Protein AF-A0A3S3Q4U2-F1 (afdb_monomer)

Mean predicted aligned error: 11.52 Å

Sequence (149 aa):
MRKKLLRVLIAFEVWVFAMSILVRSGSEKDSLHKKGKICIGTNGRMSVPSNREHHYQNLRDRYTNCTYVDGNLELTWLQNKSLDLSFLQYIREVTGYVLISHVDVKRIVLPNLQIIRGRTLFKLNVRDEEFALMVTLSKMENLEMPALR

Secondary structure (DSSP, 8-state):
--SHHHHHHHHHHHHHHHHHHS-------------PEEEE-B--TTPPPS-HHHHHHHHHHHHTTEEEEESBEEEE----TT---GGGTT--EESS-EEEES---SEEE-TT--EE--SS-EE-TT-S-EESEEEES---SEEE-TT--

Nearest PDB structures (foldseek):
  3ltg-assembly1_A  TM=9.953E-01  e=4.184E-13  Drosophila melanogaster
  3ltf-assembly1_C  TM=9.809E-01  e=1.215E-12  Drosophila melanogaster
  3i2t-assembly1_A  TM=9.863E-01  e=6.537E-12  Drosophila melanogaster
  8jyr-assembly1_A  TM=9.660E-01  e=2.775E-06  Homo sapiens
  4uv7-assembly1_A  TM=7.688E-01  e=1.069E-06  Homo sapiens

Structure (mmCIF, N/CA/C/O backbone):
data_AF-A0A3S3Q4U2-F1
#
_entry.id   AF-A0A3S3Q4U2-F1
#
loop_
_atom_site.group_PDB
_atom_site.id
_atom_site.type_symbol
_atom_site.label_atom_id
_atom_site.label_alt_id
_atom_site.label_comp_id
_atom_site.label_asym_id
_atom_site.label_entity_id
_atom_site.label_seq_id
_atom_site.pdbx_PDB_ins_code
_atom_site.Cartn_x
_atom_site.Cartn_y
_atom_site.Cartn_z
_atom_site.occupancy
_atom_site.B_iso_or_equiv
_atom_site.auth_seq_id
_atom_site.auth_comp_id
_atom_site.auth_asym_id
_atom_site.auth_atom_id
_atom_site.pdbx_PDB_model_num
ATOM 1 N N . MET A 1 1 ? -58.229 -60.784 24.896 1.00 51.59 1 MET A N 1
ATOM 2 C CA . MET A 1 1 ? -57.396 -59.667 25.409 1.00 51.59 1 MET A CA 1
ATOM 3 C C . MET A 1 1 ? -56.048 -59.495 24.670 1.00 51.59 1 MET A C 1
ATOM 5 O O . MET A 1 1 ? -55.046 -59.235 25.313 1.00 51.59 1 MET A O 1
ATOM 9 N N . ARG A 1 2 ? -55.975 -59.594 23.326 1.00 51.41 2 ARG A N 1
ATOM 10 C CA . ARG A 1 2 ? -54.681 -59.553 22.585 1.00 51.41 2 ARG A CA 1
ATOM 11 C C . ARG A 1 2 ? -54.571 -58.501 21.461 1.00 51.41 2 ARG A C 1
ATOM 13 O O . ARG A 1 2 ? -53.573 -58.475 20.760 1.00 51.41 2 ARG A O 1
ATOM 20 N N . LYS A 1 3 ? -55.556 -57.606 21.290 1.00 43.25 3 LYS A N 1
ATOM 21 C CA . LYS A 1 3 ? -55.537 -56.572 20.224 1.00 43.25 3 LYS A CA 1
ATOM 22 C C . LYS A 1 3 ? -55.130 -55.164 20.691 1.00 43.25 3 LYS A C 1
ATOM 24 O O . LYS A 1 3 ? -54.746 -54.347 19.865 1.00 43.25 3 LYS A O 1
ATOM 29 N N . LYS A 1 4 ? -55.182 -54.871 21.999 1.00 45.31 4 LYS A N 1
ATOM 30 C CA . LYS A 1 4 ? -54.748 -53.568 22.547 1.00 45.31 4 LYS A CA 1
ATOM 31 C C . LYS A 1 4 ? -53.223 -53.457 22.678 1.00 45.31 4 LYS A C 1
ATOM 33 O O . LYS A 1 4 ? -52.693 -52.372 22.504 1.00 45.31 4 LYS A O 1
ATOM 38 N N . LEU A 1 5 ? -52.531 -54.575 22.906 1.00 43.66 5 LEU A N 1
ATOM 39 C CA . LEU A 1 5 ? -51.084 -54.592 23.153 1.00 43.66 5 LEU A CA 1
ATOM 40 C C . LEU A 1 5 ? -50.250 -54.318 21.885 1.00 43.66 5 LEU A C 1
ATOM 42 O O . LEU A 1 5 ? -49.243 -53.625 21.952 1.00 43.66 5 LEU A O 1
ATOM 46 N N . LEU A 1 6 ? -50.710 -54.779 20.712 1.00 40.53 6 LEU A N 1
ATOM 47 C CA . LEU A 1 6 ? -49.990 -54.609 19.440 1.00 40.53 6 LEU A CA 1
ATOM 48 C C . LEU A 1 6 ? -49.998 -53.153 18.929 1.00 40.53 6 LEU A C 1
ATOM 50 O O . LEU A 1 6 ? -49.060 -52.728 18.266 1.00 40.53 6 LEU A O 1
ATOM 54 N N . ARG A 1 7 ? -51.027 -52.364 19.276 1.00 42.97 7 ARG A N 1
ATOM 55 C CA . ARG A 1 7 ? -51.098 -50.932 18.923 1.00 42.97 7 ARG A CA 1
ATOM 56 C C . ARG A 1 7 ? -50.110 -50.072 19.716 1.00 42.97 7 ARG A C 1
ATOM 58 O O . ARG A 1 7 ? -49.660 -49.058 19.199 1.00 42.97 7 ARG A O 1
ATOM 65 N N . VAL A 1 8 ? -49.768 -50.478 20.940 1.00 50.47 8 VAL A N 1
ATOM 66 C CA . VAL A 1 8 ? -48.831 -49.738 21.802 1.00 50.47 8 VAL A CA 1
ATOM 67 C C . VAL A 1 8 ? -47.386 -49.932 21.337 1.00 50.47 8 VAL A C 1
ATOM 69 O O . VAL A 1 8 ? -46.622 -48.974 21.322 1.00 50.47 8 VAL A O 1
ATOM 72 N N . LEU A 1 9 ? -47.03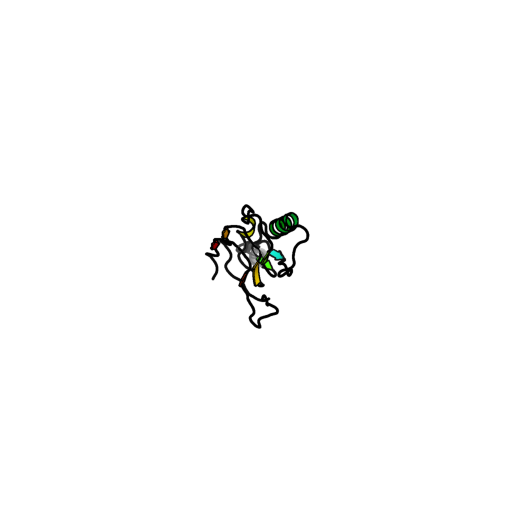4 -51.138 20.879 1.00 48.47 9 LEU A N 1
ATOM 73 C CA . LEU A 1 9 ? -45.687 -51.449 20.383 1.00 48.47 9 LEU A CA 1
ATOM 74 C C . LEU A 1 9 ? -45.341 -50.688 19.091 1.00 48.47 9 LEU A C 1
ATOM 76 O O . LEU A 1 9 ? -44.242 -50.159 18.976 1.00 48.47 9 LEU A O 1
ATOM 80 N N . ILE A 1 10 ? -46.292 -50.544 18.159 1.00 52.38 10 ILE A N 1
ATOM 81 C CA . ILE A 1 10 ? -46.075 -49.776 16.917 1.00 52.38 10 ILE A CA 1
ATOM 82 C C . ILE A 1 10 ? -45.921 -48.275 17.214 1.00 52.38 10 ILE A C 1
ATOM 84 O O . ILE A 1 10 ? -45.113 -47.600 16.584 1.00 52.38 10 ILE A O 1
ATOM 88 N N . ALA A 1 11 ? -46.659 -47.745 18.195 1.00 54.81 11 ALA A N 1
ATOM 89 C CA . ALA A 1 11 ? -46.543 -46.341 18.584 1.00 54.81 11 ALA A CA 1
ATOM 90 C C . ALA A 1 11 ? -45.175 -46.011 19.214 1.00 54.81 11 ALA A C 1
ATOM 92 O O . ALA A 1 11 ? -44.688 -44.896 19.046 1.00 54.81 11 ALA A O 1
ATOM 93 N N . PHE A 1 12 ? -44.545 -46.974 19.897 1.00 51.16 12 PHE A N 1
ATOM 94 C CA . PHE A 1 12 ? -43.236 -46.799 20.534 1.00 51.16 12 PHE A CA 1
ATOM 95 C C . PHE A 1 12 ? -42.092 -46.723 19.509 1.00 51.16 12 PHE A C 1
ATOM 97 O O . PHE A 1 12 ? -41.253 -45.829 19.590 1.00 51.16 12 PHE A O 1
ATOM 104 N N . GLU A 1 13 ? -42.112 -47.591 18.494 1.00 47.22 13 GLU A N 1
ATOM 105 C CA . GLU A 1 13 ? -41.130 -47.601 17.395 1.00 47.22 13 GLU A CA 1
ATOM 106 C C . GLU A 1 13 ? -41.167 -46.302 16.569 1.00 47.22 13 GLU A C 1
ATOM 108 O O . GLU A 1 13 ? -40.131 -45.731 16.227 1.00 47.22 13 GLU A O 1
ATOM 113 N N . VAL A 1 14 ? -42.367 -45.766 16.312 1.00 54.78 14 VAL A N 1
ATOM 114 C CA . VAL A 1 14 ? -42.535 -44.510 15.558 1.00 54.78 14 VAL A CA 1
ATOM 115 C C . VAL A 1 14 ? -42.033 -43.297 16.353 1.00 54.78 14 VAL A C 1
ATOM 117 O O . VAL A 1 14 ? -41.491 -42.362 15.764 1.00 54.78 14 VAL A O 1
ATOM 120 N N . TRP A 1 15 ? -42.161 -43.299 17.685 1.00 53.16 15 TRP A N 1
ATOM 121 C CA . TRP A 1 15 ? -41.706 -42.184 18.526 1.00 53.16 15 TRP A CA 1
ATOM 122 C C . TRP A 1 15 ? -40.177 -42.131 18.662 1.00 53.16 15 TRP A C 1
ATOM 124 O O . TRP A 1 15 ? -39.593 -41.047 18.621 1.00 53.16 15 TRP A O 1
ATOM 134 N N . VAL A 1 16 ? -39.516 -43.292 18.729 1.00 54.84 16 VAL A N 1
ATOM 135 C CA . VAL A 1 16 ? -38.045 -43.395 18.717 1.00 54.84 16 VAL A CA 1
ATOM 136 C C . VAL A 1 16 ? -37.470 -42.922 17.375 1.00 54.84 16 VAL A C 1
ATOM 138 O O . VAL A 1 16 ? -36.472 -42.195 17.350 1.00 54.84 16 VAL A O 1
ATOM 141 N N . PHE A 1 17 ? -38.139 -43.237 16.261 1.00 53.44 17 PHE A N 1
ATOM 142 C CA . PHE A 1 17 ? -37.779 -42.711 14.939 1.00 53.44 17 PHE A CA 1
ATOM 143 C C . PHE A 1 17 ? -38.046 -41.202 14.796 1.00 53.44 17 PHE A C 1
ATOM 145 O O . PHE A 1 17 ? -37.249 -40.487 14.192 1.00 53.44 17 PHE A O 1
ATOM 152 N N . ALA A 1 18 ? -39.119 -40.673 15.391 1.00 53.81 18 ALA A N 1
ATOM 153 C CA . ALA A 1 18 ? -39.410 -39.238 15.352 1.00 53.81 18 ALA A CA 1
ATOM 154 C C . ALA A 1 18 ? -38.405 -38.402 16.173 1.00 53.81 18 ALA A C 1
ATOM 156 O O . ALA A 1 18 ? -38.031 -37.307 15.750 1.00 53.81 18 ALA A O 1
ATOM 157 N N . MET A 1 19 ? -37.905 -38.921 17.304 1.00 49.28 19 MET A N 1
ATOM 158 C CA . MET A 1 19 ? -36.864 -38.245 18.094 1.00 49.28 19 MET A CA 1
ATOM 159 C C . MET A 1 19 ? -35.471 -38.304 17.456 1.00 49.28 19 MET A C 1
ATOM 161 O O . MET A 1 19 ? -34.679 -37.384 17.650 1.00 49.28 19 MET A O 1
ATOM 165 N N . SER A 1 20 ? -35.173 -39.329 16.653 1.00 47.44 20 SER A N 1
ATOM 166 C CA . SER A 1 20 ? -33.905 -39.414 15.910 1.00 47.44 20 SER A CA 1
ATOM 167 C C . SER A 1 20 ? -33.876 -38.533 14.650 1.00 47.44 20 SER A C 1
ATOM 169 O O . SER A 1 20 ? -32.798 -38.237 14.141 1.00 47.44 20 SER A O 1
ATOM 171 N N . ILE A 1 21 ? -35.027 -38.022 14.193 1.00 50.22 21 ILE A N 1
ATOM 172 C CA . ILE A 1 21 ? -35.121 -37.033 13.100 1.00 50.22 21 ILE A CA 1
ATOM 173 C C . ILE A 1 21 ? -35.010 -35.581 13.615 1.00 50.22 21 ILE A C 1
ATOM 175 O O . ILE A 1 21 ? -34.681 -34.679 12.845 1.00 50.22 21 ILE A O 1
ATOM 179 N N . LEU A 1 22 ? -35.203 -35.338 14.917 1.00 50.81 22 LEU A N 1
ATOM 180 C CA . LEU A 1 22 ? -35.118 -34.001 15.531 1.00 50.81 22 LEU A CA 1
ATOM 181 C C . LEU A 1 22 ? -33.700 -33.571 15.941 1.00 50.81 22 LEU A C 1
ATOM 183 O O . LEU A 1 22 ? -33.514 -32.455 16.420 1.00 50.81 22 LEU A O 1
ATOM 187 N N . VAL A 1 23 ? -32.686 -34.406 15.711 1.00 55.44 23 VAL A N 1
ATOM 188 C CA . VAL A 1 23 ? -31.278 -34.028 15.884 1.00 55.44 23 VAL A CA 1
ATOM 189 C C . VAL A 1 23 ? -30.649 -33.899 14.504 1.00 55.44 23 VAL A C 1
ATOM 191 O O . VAL A 1 23 ? -29.948 -34.785 14.022 1.00 55.44 23 VAL A O 1
ATOM 194 N N . ARG A 1 24 ? -30.918 -32.779 13.828 1.00 48.84 24 ARG A N 1
ATOM 195 C CA . ARG A 1 24 ? -30.193 -32.422 12.610 1.00 48.84 24 ARG A CA 1
ATOM 196 C C . ARG A 1 24 ? -29.783 -30.958 12.654 1.00 48.84 24 ARG A C 1
ATOM 198 O O . ARG A 1 24 ? -30.610 -30.056 12.610 1.00 48.84 24 ARG A O 1
ATOM 205 N N . SER A 1 25 ? -28.463 -30.813 12.753 1.00 46.38 25 SER A N 1
ATOM 206 C CA . SER A 1 25 ? -27.638 -29.617 12.600 1.00 46.38 25 SER A CA 1
ATOM 207 C C . SER A 1 25 ? -27.998 -28.441 13.499 1.00 46.38 25 SER A C 1
ATOM 209 O O . SER A 1 25 ? -28.853 -27.616 13.181 1.00 46.38 25 SER A O 1
ATOM 211 N N . GLY A 1 26 ? -27.223 -28.318 14.579 1.00 43.94 26 GLY A N 1
ATOM 212 C CA . GLY A 1 26 ? -26.940 -27.021 15.169 1.00 43.94 26 GLY A CA 1
ATOM 213 C C . GLY A 1 26 ? -26.622 -26.009 14.069 1.00 43.94 26 GLY A C 1
ATOM 214 O O . GLY A 1 26 ? -25.897 -26.297 13.116 1.00 43.94 26 GLY A O 1
ATOM 215 N N . SER A 1 27 ? -27.206 -24.823 14.195 1.00 44.91 27 SER A N 1
ATOM 216 C CA . SER A 1 27 ? -26.741 -23.642 13.488 1.00 44.91 27 SER A CA 1
ATOM 217 C C . SER A 1 27 ? -25.313 -23.370 13.961 1.00 44.91 27 SER A C 1
ATOM 219 O O . SER A 1 27 ? -25.110 -22.639 14.930 1.00 44.91 27 SER A O 1
ATOM 221 N N . GLU A 1 28 ? -24.336 -23.954 13.274 1.00 51.06 28 GLU A N 1
ATOM 222 C CA . GLU A 1 28 ? -22.934 -23.550 13.273 1.00 51.06 28 GLU A CA 1
ATOM 223 C C . GLU A 1 28 ? -22.862 -22.125 12.701 1.00 51.06 28 GLU A C 1
ATOM 225 O O . GLU A 1 28 ? -22.567 -21.874 11.538 1.00 51.06 28 GLU A O 1
ATOM 230 N N . LYS A 1 29 ? -23.264 -21.161 13.529 1.00 42.38 29 LYS A N 1
ATOM 231 C CA . LYS A 1 29 ? -23.031 -19.729 13.339 1.00 42.38 29 LYS A CA 1
ATOM 232 C C . LYS A 1 29 ? -21.917 -19.252 14.265 1.00 42.38 29 LYS A C 1
ATOM 234 O O . LYS A 1 29 ? -21.837 -18.063 14.552 1.00 42.38 29 LYS A O 1
ATOM 239 N N . ASP A 1 30 ? -21.041 -20.158 14.693 1.00 48.25 30 ASP A N 1
ATOM 240 C CA . ASP A 1 30 ? -19.793 -19.801 15.355 1.00 48.25 30 ASP A CA 1
ATOM 241 C C . ASP A 1 30 ? -18.632 -19.894 14.366 1.00 48.25 30 ASP A C 1
ATOM 243 O O . ASP A 1 30 ? -17.852 -20.837 14.316 1.00 48.25 30 ASP A O 1
ATOM 247 N N . SER A 1 31 ? -18.646 -18.930 13.453 1.00 47.94 31 SER A N 1
ATOM 248 C CA . SER A 1 31 ? -17.497 -18.340 12.769 1.00 47.94 31 SER A CA 1
ATOM 249 C C . SER A 1 31 ? -18.017 -17.622 11.529 1.00 47.94 31 SER A C 1
ATOM 251 O O . SER A 1 31 ? -17.665 -17.905 10.384 1.00 47.94 31 SER A O 1
ATOM 253 N N . LEU A 1 32 ? -18.719 -16.511 11.767 1.00 46.81 32 LEU A N 1
ATOM 254 C CA . LEU A 1 32 ? -18.342 -15.330 11.003 1.00 46.81 32 LEU A CA 1
ATOM 255 C C . LEU A 1 32 ? -16.891 -15.012 11.407 1.00 46.81 32 LEU A C 1
ATOM 257 O O . LEU A 1 32 ? -16.620 -14.063 12.138 1.00 46.81 32 LEU A O 1
ATOM 261 N N . HIS A 1 33 ? -15.939 -15.816 10.90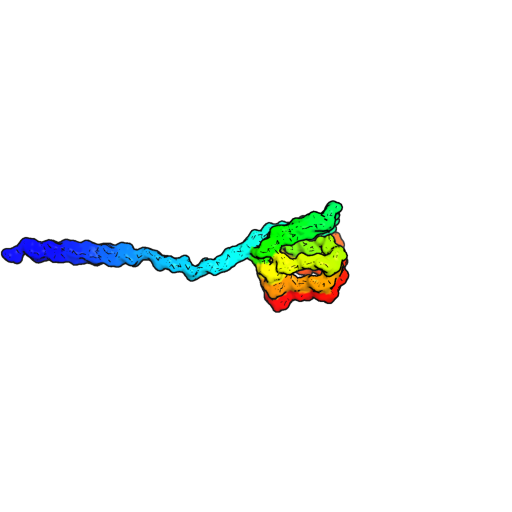8 1.00 50.56 33 HIS A N 1
ATOM 262 C CA . HIS A 1 33 ? -14.684 -15.293 10.404 1.00 50.56 33 HIS A CA 1
ATOM 263 C C . HIS A 1 33 ? -15.126 -14.007 9.731 1.00 50.56 33 HIS A C 1
ATOM 265 O O . HIS A 1 33 ? -15.896 -14.084 8.770 1.00 50.56 33 HIS A O 1
ATOM 271 N N . LYS A 1 34 ? -14.825 -12.847 10.331 1.00 54.09 34 LYS A N 1
ATOM 272 C CA . LYS A 1 34 ? -15.099 -11.557 9.705 1.00 54.09 34 LYS A CA 1
ATOM 273 C C . LYS A 1 34 ? -14.514 -11.726 8.315 1.00 54.09 34 LYS A C 1
ATOM 275 O O . LYS A 1 34 ? -13.290 -11.774 8.212 1.00 54.09 34 LYS A O 1
ATOM 280 N N . LYS A 1 35 ? -15.355 -11.983 7.302 1.00 59.69 35 LYS A N 1
ATOM 281 C CA . LYS A 1 35 ? -14.912 -12.221 5.931 1.00 59.69 35 LYS A CA 1
ATOM 282 C C . LYS A 1 35 ? -14.423 -10.860 5.517 1.00 59.69 35 LYS A C 1
ATOM 284 O O . LYS A 1 35 ? -15.196 -9.989 5.130 1.00 59.69 35 LYS A O 1
ATOM 289 N N . GLY A 1 36 ? -13.160 -10.638 5.828 1.00 78.75 36 GLY A N 1
ATOM 290 C CA . GLY A 1 36 ? -12.510 -9.386 5.614 1.00 78.75 36 GLY A CA 1
ATOM 291 C C . GLY A 1 36 ? -12.623 -9.063 4.133 1.00 78.75 36 GLY A C 1
ATOM 292 O O . GLY A 1 36 ? -12.580 -9.971 3.299 1.00 78.75 36 GLY A O 1
ATOM 293 N N . LYS A 1 37 ? -12.823 -7.789 3.786 1.00 95.12 37 LYS A N 1
ATOM 294 C CA . LYS A 1 37 ? -12.811 -7.392 2.380 1.00 95.12 37 LYS A CA 1
ATOM 295 C C . LYS A 1 37 ? -11.438 -7.750 1.808 1.00 95.12 37 LYS A C 1
ATOM 297 O O . LYS A 1 37 ? -10.415 -7.274 2.319 1.00 95.12 37 LYS A O 1
ATOM 302 N N . ILE A 1 38 ? -11.454 -8.593 0.781 1.00 97.25 38 ILE A N 1
ATOM 303 C CA . ILE A 1 38 ? -10.293 -8.925 -0.037 1.00 97.25 38 ILE A CA 1
ATOM 304 C C . ILE A 1 38 ? -10.195 -7.870 -1.134 1.00 97.25 38 ILE A C 1
ATOM 306 O O . ILE A 1 38 ? -11.197 -7.541 -1.771 1.00 97.25 38 ILE A O 1
ATOM 310 N N . CYS A 1 39 ? -8.999 -7.340 -1.351 1.00 98.31 39 CYS A N 1
ATOM 311 C CA . CYS A 1 39 ? -8.720 -6.418 -2.442 1.00 98.31 39 CYS A CA 1
ATOM 312 C C . CYS A 1 39 ? -7.568 -6.951 -3.267 1.00 98.31 39 CYS A C 1
ATOM 314 O O . CYS A 1 39 ? -6.584 -7.451 -2.728 1.00 98.31 39 CYS A O 1
ATOM 316 N N . ILE A 1 40 ? -7.685 -6.792 -4.578 1.00 98.38 40 ILE A N 1
ATOM 317 C CA . ILE A 1 40 ? -6.623 -7.171 -5.497 1.00 98.38 40 ILE A CA 1
ATOM 318 C C . ILE A 1 40 ? -5.499 -6.141 -5.389 1.00 98.38 40 ILE A C 1
ATOM 320 O O . ILE A 1 40 ? -5.737 -4.933 -5.499 1.00 98.38 40 ILE A O 1
ATOM 324 N N . GLY A 1 41 ? -4.282 -6.624 -5.161 1.00 98.00 41 GLY A N 1
ATOM 325 C CA . GLY A 1 41 ? -3.068 -5.822 -5.135 1.00 98.00 41 GLY A CA 1
ATOM 326 C C . GLY A 1 41 ? -2.700 -5.253 -6.506 1.00 98.00 41 GLY A C 1
ATOM 327 O O . GLY A 1 41 ? -3.415 -5.415 -7.498 1.00 98.00 41 GLY A O 1
ATOM 328 N N . THR A 1 42 ? -1.573 -4.559 -6.566 1.00 98.00 42 THR A N 1
ATOM 329 C CA . THR A 1 42 ? -1.033 -3.987 -7.805 1.00 98.00 42 THR A CA 1
ATOM 330 C C . THR A 1 42 ? 0.317 -4.613 -8.158 1.00 98.00 42 THR A C 1
ATOM 332 O O . THR A 1 42 ? 0.905 -5.356 -7.374 1.00 98.00 42 THR A O 1
ATOM 335 N N . ASN A 1 43 ? 0.782 -4.376 -9.383 1.00 97.06 43 ASN A N 1
ATOM 336 C CA . ASN A 1 43 ? 2.095 -4.813 -9.868 1.00 97.06 43 ASN A CA 1
ATOM 337 C C . ASN A 1 43 ? 2.706 -3.738 -10.785 1.00 97.06 43 ASN A C 1
ATOM 339 O O . ASN A 1 43 ? 3.267 -4.029 -11.839 1.00 97.06 43 ASN A O 1
ATOM 343 N N . GLY A 1 44 ? 2.493 -2.472 -10.423 1.00 94.50 44 GLY A N 1
ATOM 344 C CA . GLY A 1 44 ? 2.989 -1.305 -11.146 1.00 94.50 44 GLY A CA 1
ATOM 345 C C . GLY A 1 44 ? 4.441 -0.970 -10.808 1.00 94.50 44 GLY A C 1
ATOM 346 O O . GLY A 1 44 ? 5.080 -0.238 -11.569 1.00 94.50 44 GLY A O 1
ATOM 347 N N . ARG A 1 45 ? 4.990 -1.518 -9.714 1.00 94.44 45 ARG A N 1
ATOM 348 C CA . ARG A 1 45 ? 6.359 -1.267 -9.243 1.00 94.44 45 ARG A CA 1
ATOM 349 C C . ARG A 1 45 ? 6.624 0.237 -9.100 1.00 94.44 45 ARG A C 1
ATOM 351 O O . ARG A 1 45 ? 5.958 0.896 -8.319 1.00 94.44 45 ARG A O 1
ATOM 358 N N . MET A 1 46 ? 7.584 0.790 -9.842 1.00 91.50 46 MET A N 1
ATOM 359 C CA . MET A 1 46 ? 7.945 2.217 -9.816 1.00 91.50 46 MET A CA 1
ATOM 360 C C . MET A 1 46 ? 7.388 2.999 -11.017 1.00 91.50 46 MET A C 1
ATOM 362 O O . MET A 1 46 ? 7.852 4.103 -11.299 1.00 91.50 46 MET A O 1
ATOM 366 N N . SER A 1 47 ? 6.414 2.444 -11.746 1.00 94.94 47 SER A N 1
ATOM 367 C CA . SER A 1 47 ? 5.839 3.109 -12.921 1.00 94.94 47 SER A CA 1
ATOM 368 C C . SER A 1 47 ? 5.242 4.467 -12.548 1.00 94.94 47 SER A C 1
ATOM 370 O O . SER A 1 47 ? 4.505 4.584 -11.569 1.00 94.94 47 SER A O 1
ATOM 372 N N . VAL A 1 48 ? 5.563 5.497 -13.331 1.00 96.31 48 VAL A N 1
ATOM 373 C CA . VAL A 1 48 ? 5.072 6.863 -13.113 1.00 96.31 48 VAL A CA 1
ATOM 374 C C . VAL A 1 48 ? 3.606 6.944 -13.561 1.00 96.31 48 VAL A C 1
ATOM 376 O O . VAL A 1 48 ? 3.324 6.643 -1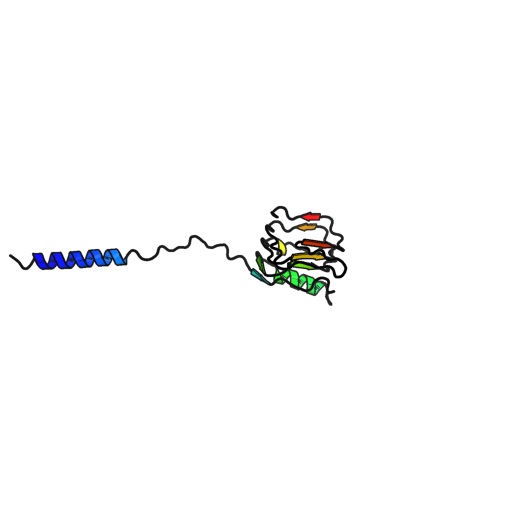4.724 1.00 96.31 48 VAL A O 1
ATOM 379 N N . PRO A 1 49 ? 2.655 7.346 -12.698 1.00 95.94 49 PRO A N 1
ATOM 380 C CA . PRO A 1 49 ? 1.274 7.544 -13.117 1.00 95.94 49 PRO A CA 1
ATOM 381 C C . PRO A 1 49 ? 1.155 8.770 -14.029 1.00 95.94 49 PRO A C 1
ATOM 383 O O . PRO A 1 49 ? 1.790 9.794 -13.787 1.00 95.94 49 PRO A O 1
ATOM 386 N N . SER A 1 50 ? 0.286 8.696 -15.041 1.00 95.69 50 SER A N 1
ATOM 387 C CA . SER A 1 50 ? 0.005 9.828 -15.939 1.00 95.69 50 SER A CA 1
ATOM 388 C C . SER A 1 50 ? -0.672 11.001 -15.224 1.00 95.69 50 SER A C 1
ATOM 390 O O . SER A 1 50 ? -0.430 12.157 -15.559 1.00 95.69 50 SER A O 1
ATOM 392 N N . ASN A 1 51 ? -1.511 10.706 -14.230 1.00 96.62 51 ASN A N 1
ATOM 393 C CA . ASN A 1 51 ? -2.190 11.683 -13.389 1.00 96.62 51 ASN A CA 1
ATOM 394 C C . ASN A 1 51 ? -2.153 11.206 -11.930 1.00 96.62 51 ASN A C 1
ATOM 396 O O . ASN A 1 51 ? -2.562 10.084 -11.615 1.00 96.62 51 ASN A O 1
ATOM 400 N N . ARG A 1 52 ? -1.630 12.054 -11.042 1.00 96.19 52 ARG A N 1
ATOM 401 C CA . ARG A 1 52 ? -1.304 11.693 -9.655 1.00 96.19 52 ARG A CA 1
ATOM 402 C C . ARG A 1 52 ? -2.535 11.724 -8.758 1.00 96.19 52 ARG A C 1
ATOM 404 O O . ARG A 1 52 ? -2.677 10.880 -7.878 1.00 96.19 52 ARG A O 1
ATOM 411 N N . GLU A 1 53 ? -3.439 12.659 -9.012 1.00 95.88 53 GLU A N 1
ATOM 412 C CA . GLU A 1 53 ? -4.707 12.808 -8.309 1.00 95.88 53 GLU A CA 1
ATOM 413 C C . GLU A 1 53 ? -5.594 11.588 -8.571 1.00 95.88 53 GLU A C 1
ATOM 415 O O . GLU A 1 53 ? -6.105 10.972 -7.635 1.00 95.88 53 GLU A O 1
ATOM 420 N N . HIS A 1 54 ? -5.695 11.173 -9.836 1.00 97.19 54 HIS A N 1
ATOM 421 C CA . HIS A 1 54 ? -6.414 9.962 -10.220 1.00 97.19 54 HIS A CA 1
ATOM 422 C C . HIS A 1 54 ? -5.743 8.697 -9.664 1.00 97.19 54 HIS A C 1
ATOM 424 O O . HIS A 1 54 ? -6.418 7.777 -9.208 1.00 97.19 54 HIS A O 1
ATOM 430 N N . HIS A 1 55 ? -4.406 8.646 -9.636 1.00 97.62 55 HIS A N 1
ATOM 431 C CA . HIS A 1 55 ? -3.679 7.544 -9.003 1.00 97.62 55 HIS A CA 1
ATOM 432 C C . HIS A 1 55 ? -4.013 7.407 -7.509 1.00 97.62 55 HIS A C 1
ATOM 434 O O . HIS A 1 55 ? -4.324 6.307 -7.054 1.00 97.62 55 HIS A O 1
ATOM 440 N N . TYR A 1 56 ? -4.026 8.515 -6.762 1.00 98.19 56 TYR A N 1
ATOM 441 C CA . TYR A 1 56 ? -4.443 8.522 -5.359 1.00 98.19 56 TYR A CA 1
ATOM 442 C C . TYR A 1 56 ? -5.897 8.059 -5.183 1.00 98.19 56 TYR A C 1
ATOM 444 O O . TYR A 1 56 ? -6.168 7.225 -4.319 1.00 98.19 56 TYR A O 1
ATOM 452 N N . GLN A 1 57 ? -6.824 8.545 -6.017 1.00 98.31 57 GLN A N 1
ATOM 453 C CA . GLN A 1 57 ? -8.226 8.110 -5.980 1.00 98.31 57 GLN A CA 1
ATOM 454 C C . GLN A 1 57 ? -8.350 6.598 -6.204 1.00 98.31 57 GLN A C 1
ATOM 456 O O . GLN A 1 57 ? -9.024 5.923 -5.432 1.00 98.31 57 GLN A O 1
ATOM 461 N N . ASN A 1 58 ? -7.610 6.040 -7.167 1.00 98.12 58 ASN A N 1
ATOM 462 C CA . ASN A 1 58 ? -7.588 4.597 -7.413 1.00 98.12 58 ASN A CA 1
ATOM 463 C C . ASN A 1 58 ? -7.065 3.796 -6.216 1.00 98.12 58 ASN A C 1
ATOM 465 O O . ASN A 1 58 ? -7.610 2.736 -5.909 1.00 98.12 58 ASN A O 1
ATOM 469 N N . LEU A 1 59 ? -6.017 4.278 -5.539 1.00 98.38 59 LEU A N 1
ATOM 470 C CA . LEU A 1 59 ? -5.507 3.644 -4.320 1.00 98.38 59 LEU A CA 1
ATOM 471 C C . LEU A 1 59 ? -6.559 3.670 -3.207 1.00 98.38 59 LEU A C 1
ATOM 473 O O . LEU A 1 59 ? -6.841 2.634 -2.600 1.00 98.38 59 LEU A O 1
ATOM 477 N N . ARG A 1 60 ? -7.175 4.833 -2.978 1.00 98.38 60 ARG A N 1
ATOM 478 C CA . ARG A 1 60 ? -8.223 5.011 -1.971 1.00 98.38 60 ARG A CA 1
ATOM 479 C C . ARG A 1 60 ? -9.402 4.082 -2.237 1.00 98.38 60 ARG A C 1
ATOM 481 O O . ARG A 1 60 ? -9.792 3.321 -1.354 1.00 98.38 60 ARG A O 1
ATOM 488 N N . ASP A 1 61 ? -9.955 4.107 -3.441 1.00 98.19 61 ASP A N 1
ATOM 489 C CA . ASP A 1 61 ? -11.173 3.367 -3.776 1.00 98.19 61 ASP A CA 1
ATOM 490 C C . ASP A 1 61 ? -10.922 1.847 -3.748 1.00 98.19 61 ASP A C 1
ATOM 492 O O . ASP A 1 61 ? -11.755 1.073 -3.263 1.00 98.19 61 ASP A O 1
ATOM 496 N N . ARG A 1 62 ? -9.720 1.413 -4.158 1.00 98.31 62 ARG A N 1
ATOM 497 C CA . ARG A 1 62 ? -9.279 0.014 -4.076 1.00 98.31 62 ARG A CA 1
ATOM 498 C C . ARG A 1 62 ? -9.197 -0.479 -2.635 1.00 98.31 62 ARG A C 1
ATOM 500 O O . ARG A 1 62 ? -9.740 -1.542 -2.325 1.00 98.31 62 ARG A O 1
ATOM 507 N N . TYR A 1 63 ? -8.521 0.269 -1.765 1.00 98.50 63 TYR A N 1
ATOM 508 C CA . TYR A 1 63 ? -8.151 -0.214 -0.433 1.00 98.50 63 TYR A CA 1
ATOM 509 C C . TYR A 1 63 ? -9.083 0.245 0.696 1.00 98.50 63 TYR A C 1
ATOM 511 O O . TYR A 1 63 ? -8.953 -0.238 1.818 1.00 98.50 63 TYR A O 1
ATOM 519 N N . THR A 1 64 ? -10.080 1.092 0.426 1.00 98.12 64 THR A N 1
ATOM 520 C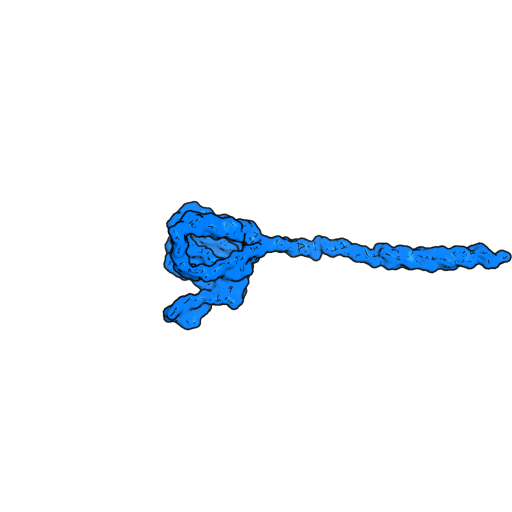 CA . THR A 1 64 ? -11.099 1.458 1.425 1.00 98.12 64 THR A CA 1
ATOM 521 C C . THR A 1 64 ? -11.801 0.212 1.966 1.00 98.12 64 THR A C 1
ATOM 523 O O . THR A 1 64 ? -12.292 -0.622 1.199 1.00 98.12 64 THR A O 1
ATOM 526 N N . ASN A 1 65 ? -11.860 0.088 3.296 1.00 96.50 65 ASN A N 1
ATOM 527 C CA . ASN A 1 65 ? -12.396 -1.068 4.030 1.00 96.50 65 ASN A CA 1
ATOM 528 C C . ASN A 1 65 ? -11.683 -2.395 3.740 1.00 96.50 65 ASN A C 1
ATOM 530 O O . ASN A 1 65 ? -12.209 -3.453 4.081 1.00 96.50 65 ASN A O 1
ATOM 534 N N . CYS A 1 66 ? -10.506 -2.358 3.111 1.00 98.25 66 CYS A N 1
ATOM 535 C CA . CYS A 1 66 ? -9.735 -3.550 2.817 1.00 98.25 66 CYS A CA 1
ATOM 536 C C . CYS A 1 66 ? -9.106 -4.129 4.073 1.00 98.25 66 CYS A C 1
ATOM 538 O O . CYS A 1 66 ? -8.567 -3.399 4.896 1.00 98.25 66 CYS A O 1
ATOM 540 N N . THR A 1 67 ? -9.114 -5.451 4.182 1.00 98.00 67 THR A N 1
ATOM 541 C CA . THR A 1 67 ? -8.461 -6.160 5.295 1.00 98.00 67 THR A CA 1
ATOM 542 C C . THR A 1 67 ? -7.394 -7.133 4.826 1.00 98.00 67 THR A C 1
ATOM 544 O O . THR A 1 67 ? -6.475 -7.440 5.580 1.00 98.00 67 THR A O 1
ATOM 547 N N . TYR A 1 68 ? -7.504 -7.593 3.584 1.00 98.06 68 TYR A N 1
ATOM 548 C CA . TYR A 1 68 ? -6.636 -8.593 2.998 1.00 98.06 68 TYR A CA 1
ATOM 549 C C . TYR A 1 68 ? -6.278 -8.161 1.584 1.00 98.06 68 TYR A C 1
ATOM 551 O O . TYR A 1 68 ? -7.169 -7.999 0.748 1.00 98.06 68 TYR A O 1
ATOM 559 N N . VAL A 1 69 ? -4.994 -7.959 1.317 1.00 98.69 69 VAL A N 1
ATOM 560 C CA . VAL A 1 69 ? -4.511 -7.625 -0.022 1.00 98.69 69 VAL A CA 1
ATOM 561 C C . VAL A 1 69 ? -4.000 -8.896 -0.680 1.00 98.69 69 VAL A C 1
ATOM 563 O O . VAL A 1 69 ? -2.961 -9.427 -0.288 1.00 98.69 69 VAL A O 1
ATOM 566 N N . ASP A 1 70 ? -4.733 -9.368 -1.685 1.00 98.44 70 ASP A N 1
ATOM 567 C CA . ASP A 1 70 ? -4.283 -10.454 -2.547 1.00 98.44 70 ASP A CA 1
ATOM 568 C C . ASP A 1 70 ? -3.424 -9.887 -3.685 1.00 98.44 70 ASP A C 1
ATOM 570 O O . ASP A 1 70 ? -3.925 -9.374 -4.686 1.00 98.44 70 ASP A O 1
ATOM 574 N N . GLY A 1 71 ? -2.114 -9.890 -3.472 1.00 98.50 71 GLY A N 1
ATOM 575 C CA . GLY A 1 71 ? -1.095 -9.304 -4.329 1.00 98.50 71 GLY A CA 1
ATOM 576 C C . GLY A 1 71 ? -0.193 -8.367 -3.534 1.00 98.50 71 GLY A C 1
ATOM 577 O O . GLY A 1 71 ? -0.030 -8.514 -2.321 1.00 98.50 71 GLY A O 1
ATOM 578 N N . ASN A 1 72 ? 0.390 -7.386 -4.220 1.00 98.75 72 ASN A N 1
ATOM 579 C CA . ASN A 1 72 ? 1.278 -6.409 -3.595 1.00 98.75 72 ASN A CA 1
ATOM 580 C C . ASN A 1 72 ? 0.500 -5.160 -3.160 1.00 98.75 72 ASN A C 1
ATOM 582 O O . ASN A 1 72 ? -0.459 -4.743 -3.820 1.00 98.75 72 ASN A O 1
ATOM 586 N N . LEU A 1 73 ? 0.938 -4.546 -2.064 1.00 98.69 73 LEU A N 1
ATOM 587 C CA . LEU A 1 73 ? 0.491 -3.218 -1.652 1.00 98.69 73 LEU A CA 1
ATOM 588 C C . LEU A 1 73 ? 1.53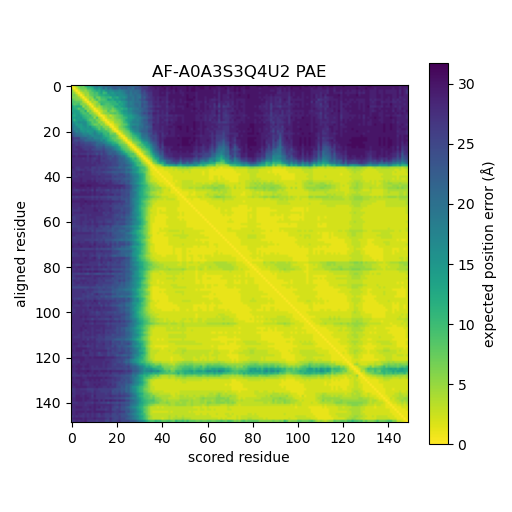9 -2.197 -2.098 1.00 98.69 73 LEU A C 1
ATOM 590 O O . LEU A 1 73 ? 2.621 -2.129 -1.519 1.00 98.69 73 LEU A O 1
ATOM 594 N N . GLU A 1 74 ? 1.225 -1.407 -3.122 1.00 98.69 74 GLU A N 1
ATOM 595 C CA . GLU A 1 74 ? 2.143 -0.400 -3.666 1.00 98.69 74 GLU A CA 1
ATOM 596 C C . GLU A 1 74 ? 1.602 1.006 -3.393 1.00 98.69 74 GLU A C 1
ATOM 598 O O . GLU A 1 74 ? 0.615 1.443 -3.985 1.00 98.69 74 GLU A O 1
ATOM 603 N N . LEU A 1 75 ? 2.255 1.722 -2.481 1.00 98.12 75 LEU A N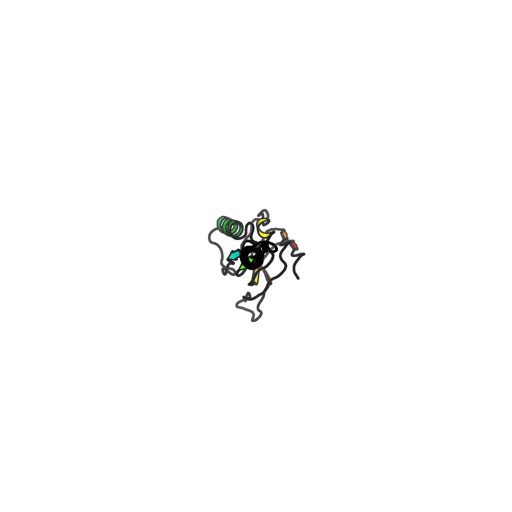 1
ATOM 604 C CA . LEU A 1 75 ? 1.997 3.127 -2.189 1.00 98.12 75 LEU A CA 1
ATOM 605 C C . LEU A 1 75 ? 3.055 3.960 -2.902 1.00 98.12 75 LEU A C 1
ATOM 607 O O . LEU A 1 75 ? 4.168 4.141 -2.402 1.00 98.12 75 LEU A O 1
ATOM 611 N N . THR A 1 76 ? 2.716 4.439 -4.097 1.00 97.81 76 THR A N 1
ATOM 612 C CA . THR A 1 76 ? 3.671 5.137 -4.958 1.00 97.81 76 THR A CA 1
ATOM 613 C C . THR A 1 76 ? 3.217 6.530 -5.346 1.00 97.81 76 THR A C 1
ATOM 615 O O . THR A 1 76 ? 2.025 6.790 -5.457 1.00 97.81 76 THR A O 1
ATOM 618 N N . TRP A 1 77 ? 4.166 7.429 -5.602 1.00 97.69 77 TRP A N 1
ATOM 619 C CA . TRP A 1 77 ? 3.889 8.729 -6.224 1.00 97.69 77 TRP A CA 1
ATOM 620 C C . TRP A 1 77 ? 2.858 9.595 -5.468 1.00 97.69 77 TRP A C 1
ATOM 622 O O . TRP A 1 77 ? 2.101 10.364 -6.069 1.00 97.69 77 TRP A O 1
ATOM 632 N N . LEU A 1 78 ? 2.888 9.573 -4.136 1.00 97.06 78 LEU A N 1
ATOM 633 C CA . LEU A 1 78 ? 2.029 10.382 -3.264 1.00 97.06 78 LEU A CA 1
ATOM 634 C C . LEU A 1 78 ? 2.780 11.637 -2.782 1.00 97.06 78 LEU A C 1
ATOM 636 O O . LEU A 1 78 ? 3.325 11.658 -1.683 1.00 97.06 78 LEU A O 1
ATOM 640 N N . GLN A 1 79 ? 2.850 12.678 -3.619 1.00 93.19 79 GLN A N 1
ATOM 641 C CA . GLN A 1 79 ? 3.667 13.884 -3.359 1.00 93.19 79 GLN A CA 1
ATOM 642 C C . GLN A 1 79 ? 2.980 14.954 -2.505 1.00 93.19 79 GLN A C 1
ATOM 644 O O . GLN A 1 79 ? 3.640 15.817 -1.929 1.00 93.19 79 GLN A O 1
ATOM 649 N N . ASN A 1 80 ? 1.652 14.941 -2.429 1.00 94.19 80 ASN A N 1
ATOM 650 C CA . ASN A 1 80 ? 0.960 15.907 -1.594 1.00 94.19 80 ASN A CA 1
ATOM 651 C C . ASN A 1 80 ? 1.042 15.467 -0.120 1.00 94.19 80 ASN A C 1
ATOM 653 O O . ASN A 1 80 ? 0.547 14.405 0.255 1.00 94.19 80 ASN A O 1
ATOM 657 N N . LYS A 1 81 ? 1.664 16.304 0.720 1.00 94.56 81 LYS A N 1
ATOM 658 C CA . LYS A 1 81 ? 1.893 16.033 2.147 1.00 94.56 81 LYS A CA 1
ATOM 659 C C . LYS A 1 81 ? 0.606 15.878 2.963 1.00 94.56 81 LYS A C 1
ATOM 661 O O . LYS A 1 81 ? 0.665 15.292 4.040 1.00 94.56 81 LYS A O 1
ATOM 666 N N . SER A 1 82 ? -0.515 16.427 2.484 1.00 94.19 82 SER A N 1
ATOM 667 C CA . SER A 1 82 ? -1.812 16.423 3.171 1.00 94.19 82 SER A CA 1
ATOM 668 C C . SER A 1 82 ? -2.763 15.310 2.719 1.00 94.19 82 SER A C 1
ATOM 670 O O . SER A 1 82 ? -3.934 15.332 3.094 1.00 94.19 82 SER A O 1
ATOM 672 N N . LEU A 1 83 ? -2.297 14.345 1.917 1.00 96.50 83 LEU A N 1
ATOM 673 C CA . LEU A 1 83 ? -3.128 13.205 1.522 1.00 96.50 83 LEU A CA 1
ATOM 674 C C . LEU A 1 83 ? -3.501 12.351 2.733 1.00 96.50 83 LEU A C 1
ATOM 676 O O . LEU A 1 83 ? -2.656 12.032 3.570 1.00 96.50 83 LEU A O 1
ATOM 680 N N . ASP A 1 84 ? -4.767 11.945 2.779 1.00 96.38 84 ASP A N 1
ATOM 681 C CA . ASP A 1 84 ? -5.281 11.062 3.815 1.00 96.38 84 ASP A CA 1
ATOM 682 C C . ASP A 1 84 ? -5.109 9.596 3.405 1.00 96.38 84 ASP A C 1
ATOM 684 O O . ASP A 1 84 ? -5.655 9.143 2.401 1.00 96.38 84 ASP A O 1
ATOM 688 N N . LEU A 1 85 ? -4.360 8.838 4.203 1.00 97.50 85 LEU A N 1
ATOM 689 C CA . LEU A 1 85 ? -4.143 7.403 4.006 1.00 97.50 85 LEU A CA 1
ATOM 690 C C . LEU A 1 85 ? -4.936 6.541 5.001 1.00 97.50 85 LEU A C 1
ATOM 692 O O . LEU A 1 85 ? -4.673 5.346 5.129 1.00 97.50 85 LEU A O 1
ATOM 696 N N . SER A 1 86 ? -5.935 7.114 5.685 1.00 97.44 86 SER A N 1
ATOM 697 C CA . SER A 1 86 ? -6.800 6.416 6.649 1.00 97.44 86 SER A CA 1
ATOM 698 C C . SER A 1 86 ? -7.529 5.204 6.060 1.00 97.44 86 SER A C 1
ATOM 700 O O . SER A 1 86 ? -7.865 4.264 6.782 1.00 97.44 86 SER A O 1
ATOM 702 N N . PHE A 1 87 ? -7.724 5.159 4.740 1.00 97.62 87 PHE A N 1
ATOM 703 C CA . PHE A 1 87 ? -8.316 4.014 4.049 1.00 97.62 87 PHE A CA 1
ATOM 704 C C . PHE A 1 87 ? -7.486 2.724 4.185 1.00 97.62 87 PHE A C 1
ATOM 706 O O . PHE A 1 87 ? -8.039 1.635 4.045 1.00 97.62 87 PHE A O 1
ATOM 713 N N . LEU A 1 88 ? -6.191 2.822 4.514 1.00 98.25 88 LEU A N 1
ATOM 714 C CA . LEU A 1 88 ? -5.307 1.677 4.763 1.00 98.25 88 LEU A CA 1
ATOM 715 C C . LEU A 1 88 ? -5.485 1.063 6.158 1.00 98.25 88 LEU A C 1
ATOM 717 O O . LEU A 1 88 ? -4.952 -0.014 6.423 1.00 98.25 88 LEU A O 1
ATOM 721 N N . GLN A 1 89 ? -6.220 1.729 7.058 1.00 97.69 89 GLN A N 1
ATOM 722 C CA . GLN A 1 89 ? -6.226 1.399 8.483 1.00 97.69 89 GLN A CA 1
ATOM 723 C C . GLN A 1 89 ? -6.635 -0.044 8.786 1.00 97.69 89 GLN A C 1
ATOM 725 O O . GLN A 1 89 ? -6.187 -0.597 9.783 1.00 97.69 89 GLN A O 1
ATOM 730 N N . TYR A 1 90 ? -7.481 -0.653 7.954 1.00 98.00 90 TYR A N 1
ATOM 731 C CA . TYR A 1 90 ? -8.042 -1.980 8.200 1.00 98.00 90 TYR A CA 1
ATOM 732 C C . TYR A 1 90 ? -7.219 -3.123 7.609 1.00 98.00 90 TYR A C 1
ATOM 734 O O . TYR A 1 90 ? -7.524 -4.279 7.915 1.00 98.00 90 TYR A O 1
ATOM 742 N N . ILE A 1 91 ? -6.191 -2.829 6.804 1.00 98.56 91 ILE A N 1
ATOM 743 C CA . ILE A 1 91 ? -5.354 -3.854 6.177 1.00 98.56 91 ILE A CA 1
ATOM 744 C C . ILE A 1 91 ? -4.624 -4.619 7.277 1.00 98.56 91 ILE A C 1
ATOM 746 O O . ILE A 1 91 ? -3.947 -4.025 8.111 1.00 98.56 91 ILE A O 1
ATOM 750 N N . ARG A 1 92 ? -4.782 -5.943 7.270 1.00 98.12 92 ARG A N 1
ATOM 751 C CA . ARG A 1 92 ? -4.176 -6.873 8.230 1.00 98.12 92 ARG A CA 1
ATOM 752 C C . ARG A 1 92 ? -3.111 -7.742 7.606 1.00 98.12 92 ARG A C 1
ATOM 754 O O . ARG A 1 92 ? -2.145 -8.098 8.270 1.00 98.12 92 ARG A O 1
ATOM 761 N N . GLU A 1 93 ? -3.291 -8.078 6.340 1.00 98.19 93 GLU A N 1
ATOM 762 C CA . GLU A 1 93 ? -2.416 -9.006 5.651 1.00 98.19 93 GLU A CA 1
ATOM 763 C C . GLU A 1 93 ? -2.217 -8.589 4.198 1.00 98.19 93 GLU A C 1
ATOM 765 O O . GLU A 1 93 ? -3.162 -8.168 3.523 1.00 98.19 93 GLU A O 1
ATOM 770 N N . VAL A 1 94 ? -0.980 -8.741 3.730 1.00 98.75 94 VAL A N 1
ATOM 771 C CA . VAL A 1 94 ? -0.581 -8.589 2.329 1.00 98.75 94 VAL A CA 1
ATOM 772 C C . VAL A 1 94 ? 0.082 -9.891 1.883 1.00 98.75 94 VAL A C 1
ATOM 774 O O . VAL A 1 94 ? 1.002 -10.379 2.544 1.00 98.75 94 VAL A O 1
ATOM 777 N N . THR A 1 95 ? -0.386 -10.489 0.783 1.00 98.56 95 THR A N 1
ATOM 778 C CA . THR A 1 95 ? 0.162 -11.773 0.305 1.00 98.56 95 THR A CA 1
ATOM 779 C C . THR A 1 95 ? 1.488 -11.624 -0.435 1.00 98.56 95 THR A C 1
ATOM 781 O O . THR A 1 95 ? 2.328 -12.523 -0.366 1.00 98.56 95 THR A O 1
ATOM 784 N N . GLY A 1 96 ? 1.679 -10.510 -1.137 1.00 98.56 96 GLY A N 1
ATOM 785 C CA . GLY A 1 96 ? 2.901 -10.171 -1.857 1.00 98.56 96 GLY A CA 1
ATOM 786 C C . GLY A 1 96 ? 3.861 -9.316 -1.036 1.00 98.56 96 GLY A C 1
ATOM 787 O O . GLY A 1 96 ? 3.987 -9.500 0.179 1.00 98.56 96 GLY A O 1
ATOM 788 N N . TYR A 1 97 ? 4.521 -8.374 -1.712 1.00 98.62 97 TYR A N 1
ATOM 789 C CA . TYR A 1 97 ? 5.370 -7.368 -1.078 1.00 98.62 97 TYR A CA 1
ATOM 790 C C . TYR A 1 97 ? 4.600 -6.080 -0.759 1.00 98.62 97 TYR A C 1
ATOM 792 O O . TYR A 1 97 ? 3.542 -5.791 -1.325 1.00 98.62 97 TYR A O 1
ATOM 800 N N . VAL A 1 98 ? 5.178 -5.268 0.121 1.00 98.69 98 VAL A N 1
ATOM 801 C CA . VAL A 1 98 ? 4.773 -3.884 0.377 1.00 98.69 98 VAL A CA 1
ATOM 802 C C . VAL A 1 98 ? 5.847 -2.952 -0.179 1.00 98.69 98 VAL A C 1
ATOM 804 O O . VAL A 1 98 ? 7.014 -3.046 0.197 1.00 98.69 98 VAL A O 1
ATOM 807 N N . LEU A 1 99 ? 5.461 -2.051 -1.080 1.00 98.56 99 LEU A N 1
ATOM 808 C CA . LEU A 1 99 ? 6.344 -1.045 -1.669 1.00 98.56 99 LEU A CA 1
ATOM 809 C C . LEU A 1 99 ? 5.851 0.349 -1.298 1.00 98.56 99 LEU A C 1
ATOM 811 O O . LEU A 1 99 ? 4.707 0.694 -1.586 1.00 98.56 99 LEU A O 1
ATOM 815 N N . ILE A 1 100 ? 6.731 1.165 -0.724 1.00 98.25 100 ILE A N 1
ATOM 816 C CA . ILE A 1 100 ? 6.488 2.589 -0.492 1.00 98.25 100 ILE A CA 1
ATOM 817 C C . ILE A 1 100 ? 7.575 3.387 -1.213 1.00 98.25 100 ILE A C 1
ATOM 819 O O . ILE A 1 100 ? 8.756 3.298 -0.867 1.00 98.25 100 ILE A O 1
ATOM 823 N N . SER A 1 101 ? 7.193 4.137 -2.250 1.00 97.38 101 SER A N 1
ATOM 824 C CA . SER A 1 101 ? 8.153 4.838 -3.111 1.00 97.38 101 SER A CA 1
ATOM 825 C C . SER A 1 101 ? 7.645 6.179 -3.636 1.00 97.38 101 SER A C 1
ATOM 827 O O . SER A 1 101 ? 6.489 6.292 -4.028 1.00 97.38 101 SER A O 1
ATOM 829 N N . HIS A 1 102 ? 8.491 7.212 -3.690 1.00 97.44 102 HIS A N 1
ATOM 830 C CA . HIS A 1 102 ? 8.080 8.559 -4.118 1.00 97.44 102 HIS A CA 1
ATOM 831 C C . HIS A 1 102 ? 6.892 9.116 -3.311 1.00 97.44 102 HIS A C 1
ATOM 833 O O . HIS A 1 102 ? 5.968 9.712 -3.876 1.00 97.44 102 HIS A O 1
ATOM 839 N N . VAL A 1 103 ? 6.906 8.895 -1.992 1.00 97.62 103 VAL A N 1
ATOM 840 C CA . VAL A 1 103 ? 5.877 9.375 -1.061 1.00 97.62 103 VAL A CA 1
ATOM 841 C C . VAL A 1 103 ? 6.421 10.512 -0.195 1.00 97.62 103 VAL A C 1
ATOM 843 O O . VAL A 1 103 ? 7.413 10.341 0.510 1.00 97.62 103 VAL A O 1
ATOM 846 N N . ASP A 1 104 ? 5.734 11.653 -0.218 1.00 96.44 104 ASP A N 1
ATOM 847 C CA . ASP A 1 104 ? 6.040 12.843 0.590 1.00 96.44 104 ASP A CA 1
ATOM 848 C C . ASP A 1 104 ? 5.023 13.056 1.729 1.00 96.44 104 ASP A C 1
ATOM 850 O O . ASP A 1 104 ? 5.141 14.007 2.505 1.00 96.44 104 ASP A O 1
ATOM 854 N N . VAL A 1 105 ? 4.014 12.184 1.846 1.00 96.25 105 VAL A N 1
ATOM 855 C CA . VAL A 1 105 ? 3.083 12.168 2.985 1.00 96.25 105 VAL A CA 1
ATOM 856 C C . VAL A 1 105 ? 3.884 12.026 4.278 1.00 96.25 105 VAL A C 1
ATOM 858 O O . VAL A 1 105 ? 4.694 11.111 4.414 1.00 96.25 105 VAL A O 1
ATOM 861 N N . LYS A 1 106 ? 3.665 12.937 5.233 1.00 94.56 106 LYS A N 1
ATOM 862 C CA . LYS A 1 106 ? 4.506 13.041 6.438 1.00 94.56 106 LYS A CA 1
ATOM 863 C C . LYS A 1 106 ? 4.490 11.782 7.297 1.00 94.56 106 LYS A C 1
ATOM 865 O O . LYS A 1 106 ? 5.519 11.393 7.838 1.00 94.56 106 LYS A O 1
ATOM 870 N N . ARG A 1 107 ? 3.321 11.167 7.451 1.00 95.25 107 ARG A N 1
ATOM 871 C CA . ARG A 1 107 ? 3.124 10.033 8.348 1.00 95.25 107 ARG A CA 1
ATOM 872 C C . ARG A 1 107 ? 2.278 8.976 7.664 1.00 95.25 107 ARG A C 1
ATOM 874 O O . ARG A 1 107 ? 1.148 9.252 7.271 1.00 95.25 107 ARG A O 1
ATOM 881 N N . ILE A 1 108 ? 2.825 7.772 7.558 1.00 96.94 108 ILE A N 1
ATOM 882 C CA . ILE A 1 108 ? 2.118 6.595 7.059 1.00 96.94 108 ILE A CA 1
ATOM 883 C C . ILE A 1 108 ? 1.941 5.639 8.230 1.00 96.94 108 ILE A C 1
ATOM 885 O O . ILE A 1 108 ? 2.913 5.259 8.879 1.00 96.94 108 ILE A O 1
ATOM 889 N N . VAL A 1 109 ? 0.698 5.245 8.494 1.00 97.81 109 VAL A N 1
ATOM 890 C CA . VAL A 1 109 ? 0.371 4.300 9.564 1.00 97.81 109 VAL A CA 1
ATOM 891 C C . VAL A 1 109 ? -0.430 3.157 8.973 1.00 97.81 109 VAL A C 1
ATOM 893 O O . VAL A 1 109 ? -1.484 3.380 8.378 1.00 97.81 109 VAL A O 1
ATOM 896 N N . LEU A 1 110 ? 0.041 1.932 9.181 1.00 98.31 110 LEU A N 1
ATOM 897 C CA . LEU A 1 110 ? -0.716 0.712 8.919 1.00 98.31 110 LEU A CA 1
ATOM 898 C C . LEU A 1 110 ? -0.975 0.027 10.269 1.00 98.31 110 LEU A C 1
ATOM 900 O O . LEU A 1 110 ? -0.276 -0.916 10.639 1.00 98.31 110 LEU A O 1
ATOM 904 N N . PRO A 1 111 ? -1.951 0.523 11.053 1.00 98.12 111 PRO A N 1
ATOM 905 C CA . PRO A 1 111 ? -2.098 0.169 12.462 1.00 98.12 111 PRO A CA 1
ATOM 906 C C . PRO A 1 111 ? -2.491 -1.293 12.674 1.00 98.12 111 PRO A C 1
ATOM 908 O O . PRO A 1 111 ? -2.180 -1.859 13.716 1.00 98.12 111 PRO A O 1
ATOM 911 N N . ASN A 1 112 ? -3.175 -1.902 11.702 1.00 97.94 112 ASN A N 1
ATOM 912 C CA . ASN A 1 112 ? -3.639 -3.283 11.787 1.00 97.94 112 ASN A CA 1
ATOM 913 C C . ASN A 1 112 ? -2.804 -4.262 10.958 1.00 97.94 112 ASN A C 1
ATOM 915 O O . ASN A 1 112 ? -3.110 -5.452 11.016 1.00 97.94 112 ASN A O 1
ATOM 919 N N . LEU A 1 113 ? -1.792 -3.802 10.209 1.00 98.50 113 LEU A N 1
ATOM 920 C CA . LEU A 1 113 ? -0.994 -4.678 9.352 1.00 98.50 113 LEU A CA 1
ATOM 921 C C . LEU A 1 113 ? -0.155 -5.601 10.232 1.00 98.50 113 LEU A C 1
ATOM 923 O O . LEU A 1 113 ? 0.692 -5.134 10.983 1.00 98.50 113 LEU A O 1
ATOM 927 N N . GLN A 1 114 ? -0.423 -6.901 10.138 1.00 98.12 114 GLN A N 1
ATOM 928 C CA . GLN A 1 114 ? 0.185 -7.936 10.969 1.00 98.12 114 GLN A CA 1
ATOM 929 C C . GLN A 1 114 ? 1.190 -8.777 10.201 1.00 98.12 114 GLN A C 1
ATOM 931 O O . GLN A 1 114 ? 2.203 -9.165 10.768 1.00 98.12 114 GLN A O 1
ATOM 936 N N . ILE A 1 115 ? 0.902 -9.088 8.934 1.00 98.00 115 ILE A N 1
ATOM 937 C CA . ILE A 1 115 ? 1.683 -10.052 8.156 1.00 98.00 115 ILE A CA 1
ATOM 938 C C . ILE A 1 115 ? 1.910 -9.524 6.739 1.00 98.00 115 ILE A C 1
ATOM 940 O O . ILE A 1 115 ? 0.967 -9.143 6.041 1.00 98.00 115 ILE A O 1
ATOM 944 N N . ILE A 1 116 ? 3.164 -9.593 6.297 1.00 98.56 116 ILE A N 1
ATOM 945 C CA . ILE A 1 116 ? 3.561 -9.488 4.892 1.00 98.56 116 ILE A CA 1
ATOM 946 C C . ILE A 1 116 ? 4.110 -10.857 4.496 1.00 98.56 116 ILE A C 1
ATOM 948 O O . ILE A 1 116 ? 5.164 -11.263 4.977 1.00 98.56 116 ILE A O 1
ATOM 952 N N . ARG A 1 117 ? 3.380 -11.610 3.666 1.00 98.12 117 ARG A N 1
ATOM 953 C CA . ARG A 1 117 ? 3.758 -13.003 3.370 1.00 98.12 117 ARG A CA 1
ATOM 954 C C . ARG A 1 117 ? 4.929 -13.134 2.404 1.00 98.12 117 ARG A C 1
ATOM 956 O O . ARG A 1 117 ? 5.596 -14.161 2.442 1.00 98.12 117 ARG A O 1
ATOM 963 N N . GLY A 1 118 ? 5.132 -12.165 1.509 1.00 97.56 118 GLY A N 1
ATOM 964 C CA . GLY A 1 118 ? 6.229 -12.206 0.542 1.00 97.56 118 GLY A CA 1
ATOM 965 C C . GLY A 1 118 ? 6.138 -13.347 -0.480 1.00 97.56 118 GLY A C 1
ATOM 966 O O . GLY A 1 118 ? 7.168 -13.845 -0.917 1.00 97.56 118 GLY A O 1
ATOM 967 N N . ARG A 1 119 ? 4.930 -13.779 -0.889 1.00 97.75 119 ARG A N 1
ATOM 968 C CA . ARG A 1 119 ? 4.774 -14.773 -1.982 1.00 97.75 119 ARG A CA 1
ATOM 969 C C . ARG A 1 119 ? 5.341 -14.263 -3.307 1.00 97.75 119 ARG A C 1
ATOM 971 O O . ARG A 1 119 ? 5.781 -15.040 -4.148 1.00 97.75 119 ARG A O 1
ATOM 978 N N . THR A 1 120 ? 5.299 -12.949 -3.479 1.00 97.88 120 THR A N 1
ATOM 979 C CA . THR A 1 120 ? 5.987 -12.190 -4.515 1.00 97.88 120 THR A CA 1
ATOM 980 C C . THR A 1 120 ? 6.883 -11.176 -3.822 1.00 97.88 120 THR A C 1
ATOM 982 O O . THR A 1 120 ? 6.474 -10.554 -2.841 1.00 97.88 120 THR A O 1
ATOM 985 N N . LEU A 1 121 ? 8.099 -11.001 -4.334 1.00 97.81 121 LEU A N 1
ATOM 986 C CA . LEU A 1 121 ? 9.104 -10.117 -3.752 1.00 97.81 121 LEU A CA 1
ATOM 987 C C . LEU A 1 121 ? 9.476 -9.009 -4.738 1.00 97.81 121 LEU A C 1
ATOM 989 O O . LEU A 1 121 ? 9.477 -9.206 -5.958 1.00 97.81 121 LEU A O 1
ATOM 993 N N . PHE A 1 122 ? 9.766 -7.825 -4.206 1.00 97.06 122 PHE A N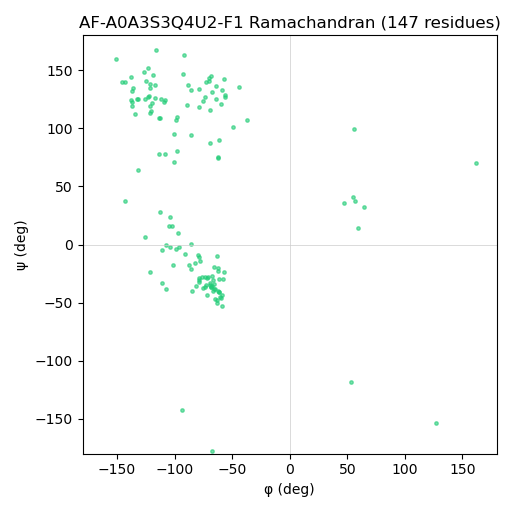 1
ATOM 994 C CA . PHE A 1 122 ? 10.224 -6.698 -5.001 1.00 97.06 122 PHE A CA 1
ATOM 995 C C . PHE A 1 122 ? 11.710 -6.859 -5.321 1.00 97.06 122 PHE A C 1
ATOM 997 O O . PHE A 1 122 ? 12.506 -7.151 -4.432 1.00 97.06 122 PHE A O 1
ATOM 1004 N N . LYS A 1 123 ? 12.083 -6.638 -6.586 1.00 94.00 123 LYS A N 1
ATOM 1005 C CA . LYS A 1 123 ? 13.466 -6.725 -7.072 1.00 94.00 123 LYS A CA 1
ATOM 1006 C C . LYS A 1 123 ? 13.890 -5.397 -7.668 1.00 94.00 123 LYS A C 1
ATOM 1008 O O . LYS A 1 123 ? 13.156 -4.819 -8.475 1.00 94.00 123 LYS A O 1
ATOM 1013 N N . LEU A 1 124 ? 15.089 -4.950 -7.323 1.00 88.81 124 LEU A N 1
ATOM 1014 C CA . LEU A 1 124 ? 15.748 -3.856 -8.026 1.00 88.81 124 LEU A CA 1
ATOM 1015 C C . LEU A 1 124 ? 16.552 -4.437 -9.189 1.00 88.81 124 LEU A C 1
ATOM 1017 O O . LEU A 1 124 ? 17.266 -5.407 -9.008 1.00 88.81 124 LEU A O 1
ATOM 1021 N N . ASN A 1 125 ? 16.520 -3.810 -10.366 1.00 83.44 125 ASN A N 1
ATOM 1022 C CA . ASN A 1 125 ? 17.280 -4.295 -11.533 1.00 83.44 125 ASN A CA 1
ATOM 1023 C C . ASN A 1 125 ? 18.810 -4.285 -11.334 1.00 83.44 125 ASN A C 1
ATOM 1025 O O . ASN A 1 125 ? 19.540 -4.773 -12.186 1.00 83.44 125 ASN A O 1
ATOM 1029 N N . VAL A 1 126 ? 19.291 -3.672 -10.251 1.00 83.31 126 VAL A N 1
ATOM 1030 C CA . VAL A 1 126 ? 20.713 -3.422 -9.976 1.00 83.31 126 VAL A CA 1
ATOM 1031 C C . VAL A 1 126 ? 21.224 -4.272 -8.805 1.00 83.31 126 VAL A C 1
ATOM 1033 O O . VAL A 1 126 ? 22.401 -4.204 -8.470 1.00 83.31 126 VAL A O 1
ATOM 1036 N N . ARG A 1 127 ? 20.350 -5.029 -8.130 1.00 83.25 127 ARG A N 1
ATOM 1037 C CA . ARG A 1 127 ? 20.704 -5.852 -6.967 1.00 83.25 127 ARG A CA 1
ATOM 1038 C C . ARG A 1 127 ? 20.021 -7.207 -7.061 1.00 83.25 127 ARG A C 1
ATOM 1040 O O . ARG A 1 127 ? 18.865 -7.276 -7.461 1.00 83.25 127 ARG A O 1
ATOM 1047 N N . ASP A 1 128 ? 20.709 -8.244 -6.603 1.00 87.12 128 ASP A N 1
ATOM 1048 C CA . ASP A 1 128 ? 20.156 -9.602 -6.542 1.00 87.12 128 ASP A CA 1
ATOM 1049 C C . ASP A 1 128 ? 19.240 -9.822 -5.326 1.00 87.12 128 ASP A C 1
ATOM 1051 O O . ASP A 1 128 ? 18.563 -10.841 -5.223 1.00 87.12 128 ASP A O 1
ATOM 1055 N N . GLU A 1 129 ? 19.197 -8.858 -4.403 1.00 93.00 129 GLU A N 1
ATOM 1056 C CA . GLU A 1 129 ? 18.343 -8.899 -3.219 1.00 93.00 129 GLU A CA 1
ATOM 1057 C C . GLU A 1 129 ? 16.858 -8.738 -3.574 1.00 93.00 129 GLU A C 1
ATOM 1059 O O . GLU A 1 129 ? 16.460 -7.916 -4.408 1.00 93.00 129 GLU A O 1
ATOM 1064 N N . GLU A 1 130 ? 16.027 -9.501 -2.869 1.00 95.56 130 GLU A N 1
ATOM 1065 C CA . GLU A 1 130 ? 14.577 -9.501 -3.004 1.00 95.56 130 GLU A CA 1
ATOM 1066 C C . GLU A 1 130 ? 13.936 -9.034 -1.690 1.00 95.56 130 GLU A C 1
ATOM 1068 O O . GLU A 1 130 ? 14.344 -9.445 -0.604 1.00 95.56 130 GLU A O 1
ATOM 1073 N N . PHE A 1 131 ? 12.912 -8.182 -1.775 1.00 97.31 131 PHE A N 1
ATOM 1074 C CA . PHE A 1 131 ? 12.339 -7.513 -0.607 1.00 97.31 131 PHE A CA 1
ATOM 1075 C C . PHE A 1 131 ? 10.844 -7.804 -0.456 1.00 97.31 131 PHE A C 1
ATOM 1077 O O . PHE A 1 131 ? 10.058 -7.566 -1.375 1.00 97.31 131 PHE A O 1
ATOM 1084 N N . ALA A 1 132 ? 10.432 -8.258 0.731 1.00 97.81 132 ALA A N 1
ATOM 1085 C CA . ALA A 1 132 ? 9.018 -8.333 1.113 1.00 97.81 132 ALA A CA 1
ATOM 1086 C C . ALA A 1 132 ? 8.468 -6.957 1.528 1.00 97.81 132 ALA A C 1
ATOM 1088 O O . ALA A 1 132 ? 7.291 -6.671 1.339 1.00 97.81 132 ALA A O 1
ATOM 1089 N N . LEU A 1 133 ? 9.328 -6.082 2.048 1.00 98.06 133 LEU A N 1
ATOM 1090 C CA . LEU A 1 133 ? 9.024 -4.691 2.358 1.00 98.06 133 LEU A CA 1
ATOM 1091 C C . LEU A 1 133 ? 10.148 -3.817 1.808 1.00 98.06 133 LEU A C 1
ATOM 1093 O O . LEU A 1 133 ? 11.310 -4.021 2.152 1.00 98.06 133 LEU A O 1
ATOM 1097 N N . MET A 1 134 ? 9.800 -2.833 0.983 1.00 97.12 134 MET A N 1
ATOM 1098 C CA . MET A 1 134 ? 10.754 -1.879 0.428 1.00 97.12 134 MET A CA 1
ATOM 1099 C C . MET A 1 134 ? 10.244 -0.453 0.591 1.00 97.12 134 MET A C 1
ATOM 1101 O O . MET A 1 134 ? 9.157 -0.109 0.126 1.00 97.12 134 MET A O 1
ATOM 1105 N N . VAL A 1 135 ? 11.065 0.388 1.214 1.00 97.00 135 VAL A N 1
ATOM 1106 C CA . VAL A 1 135 ? 10.817 1.822 1.368 1.00 97.00 135 VAL A CA 1
ATOM 1107 C C . VAL A 1 135 ? 11.971 2.565 0.717 1.00 97.00 135 VAL A C 1
ATOM 1109 O O . VAL A 1 135 ? 13.125 2.385 1.094 1.00 97.00 135 VAL A O 1
ATOM 1112 N N . THR A 1 136 ? 11.685 3.378 -0.296 1.00 95.38 136 THR A N 1
ATOM 1113 C CA . THR A 1 136 ? 12.733 4.070 -1.057 1.00 95.38 136 THR A CA 1
ATOM 1114 C C . THR A 1 136 ? 12.246 5.397 -1.621 1.00 95.38 136 THR A C 1
ATOM 1116 O O . THR A 1 136 ? 11.044 5.614 -1.740 1.00 95.38 136 THR A O 1
ATOM 1119 N N . LEU A 1 137 ? 13.165 6.302 -1.968 1.00 94.94 137 LEU A N 1
ATOM 1120 C CA . LEU A 1 137 ? 12.875 7.566 -2.667 1.00 94.94 137 LEU A CA 1
ATOM 1121 C C . LEU A 1 137 ? 11.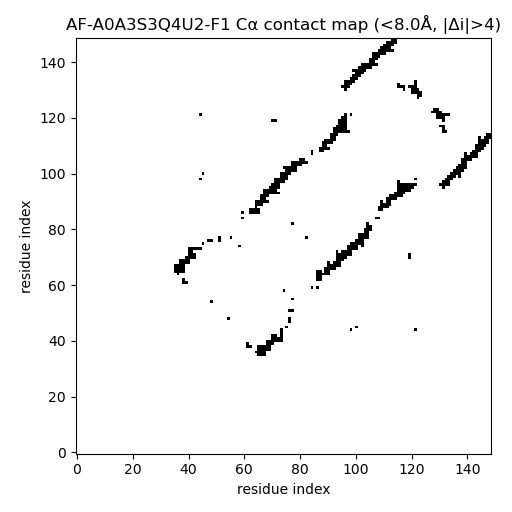700 8.365 -2.066 1.00 94.94 137 LEU A C 1
ATOM 1123 O O . LEU A 1 137 ? 10.917 8.963 -2.798 1.00 94.94 137 LEU A O 1
ATOM 1127 N N . SER A 1 138 ? 11.542 8.342 -0.743 1.00 95.19 138 SER A N 1
ATOM 1128 C CA . SER A 1 138 ? 10.395 8.919 -0.033 1.00 95.19 138 SER A CA 1
ATOM 1129 C C . SER A 1 138 ? 10.867 9.882 1.053 1.00 95.19 138 SER A C 1
ATOM 1131 O O . SER A 1 138 ? 11.932 9.684 1.633 1.00 95.19 138 SER A O 1
ATOM 1133 N N . LYS A 1 139 ? 10.077 10.925 1.323 1.00 94.56 139 LYS A N 1
ATOM 1134 C CA . LYS A 1 139 ? 10.378 11.995 2.294 1.00 94.56 139 LYS A CA 1
ATOM 1135 C C . LYS A 1 139 ? 9.429 11.972 3.496 1.00 94.56 139 LYS A C 1
ATOM 1137 O O . LYS A 1 139 ? 9.135 13.017 4.075 1.00 94.56 139 LYS A O 1
ATOM 1142 N N . MET A 1 140 ? 8.907 10.794 3.828 1.00 92.56 140 MET A N 1
ATOM 1143 C CA . MET A 1 140 ? 8.066 10.609 5.009 1.00 92.56 140 MET A CA 1
ATOM 1144 C C . MET A 1 140 ? 8.892 10.786 6.289 1.00 92.56 140 MET A C 1
ATOM 1146 O O . MET A 1 140 ? 10.062 10.413 6.333 1.00 92.56 140 MET A O 1
ATOM 1150 N N . GLU A 1 141 ? 8.274 11.343 7.326 1.00 92.81 141 GLU A N 1
ATOM 1151 C CA . GLU A 1 141 ? 8.884 11.515 8.647 1.00 92.81 141 GLU A CA 1
ATOM 1152 C C . GLU A 1 141 ? 8.720 10.238 9.484 1.00 92.81 141 GLU A C 1
ATOM 1154 O O . GLU A 1 141 ? 9.649 9.830 10.171 1.00 92.81 141 GLU A O 1
ATOM 1159 N N . ASN A 1 142 ? 7.553 9.585 9.401 1.00 94.56 142 ASN A N 1
ATOM 1160 C CA . ASN A 1 142 ? 7.236 8.389 10.183 1.00 94.56 142 ASN A CA 1
ATOM 1161 C C . ASN A 1 142 ? 6.549 7.315 9.332 1.00 94.56 142 ASN A C 1
ATOM 1163 O O . ASN A 1 142 ? 5.582 7.599 8.615 1.00 94.56 142 ASN A O 1
ATOM 1167 N N . LEU A 1 143 ? 7.012 6.073 9.483 1.00 96.88 143 LEU A N 1
ATOM 1168 C CA . LEU A 1 143 ? 6.341 4.865 9.012 1.00 96.88 143 LEU A CA 1
ATOM 1169 C C . LEU A 1 143 ? 6.061 3.964 10.212 1.00 96.88 143 LEU A C 1
ATOM 1171 O O . LEU A 1 143 ? 6.985 3.457 10.843 1.00 96.88 143 LEU A O 1
ATOM 1175 N N . GLU A 1 144 ? 4.785 3.757 10.513 1.00 97.69 144 GLU A N 1
ATOM 1176 C CA . GLU A 1 144 ? 4.356 3.025 11.700 1.00 97.69 144 GLU A CA 1
A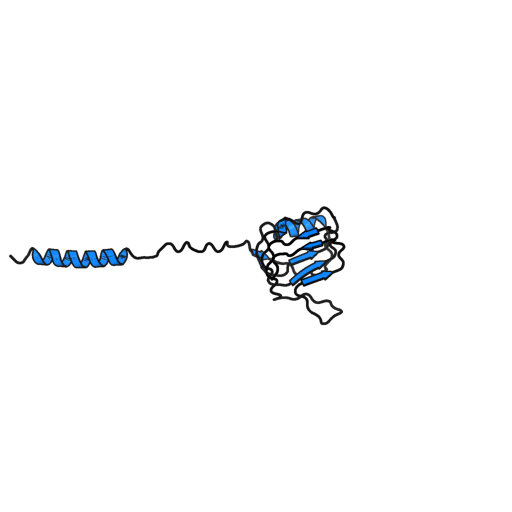TOM 1177 C C . GLU A 1 144 ? 3.541 1.791 11.322 1.00 97.69 144 GLU A C 1
ATOM 1179 O O . GLU A 1 144 ? 2.489 1.879 10.686 1.00 97.69 144 GLU A O 1
ATOM 1184 N N . MET A 1 145 ? 4.017 0.627 11.758 1.00 97.88 145 MET A N 1
ATOM 1185 C CA . MET A 1 145 ? 3.341 -0.663 11.597 1.00 97.88 145 MET A CA 1
ATOM 1186 C C . MET A 1 145 ? 3.340 -1.402 12.944 1.00 97.88 145 MET A C 1
ATOM 1188 O O . MET A 1 145 ? 3.995 -2.431 13.087 1.00 97.88 145 MET A O 1
ATOM 1192 N N . PRO A 1 146 ? 2.659 -0.861 13.972 1.00 97.88 146 PRO A N 1
ATOM 1193 C CA . PRO A 1 146 ? 2.795 -1.325 15.357 1.00 97.88 146 PRO A CA 1
ATOM 1194 C C . PRO A 1 146 ? 2.295 -2.757 15.593 1.00 97.88 146 PRO A C 1
ATOM 1196 O O . PRO A 1 146 ? 2.647 -3.367 16.597 1.00 97.88 146 PRO A O 1
ATOM 1199 N N . ALA A 1 147 ? 1.461 -3.290 14.697 1.00 97.62 147 ALA A N 1
ATOM 1200 C CA . ALA A 1 147 ? 0.925 -4.644 14.788 1.00 97.62 147 ALA A CA 1
ATOM 1201 C C . ALA A 1 147 ? 1.707 -5.679 13.961 1.00 97.62 147 ALA A C 1
ATOM 1203 O O . ALA A 1 147 ? 1.327 -6.851 13.996 1.00 97.62 147 ALA A O 1
ATOM 1204 N N . LEU A 1 148 ? 2.748 -5.267 13.224 1.00 96.81 148 LEU A N 1
ATOM 1205 C CA . LEU A 1 148 ? 3.519 -6.150 12.348 1.00 96.81 148 LEU A CA 1
ATOM 1206 C C . LEU A 1 148 ? 4.305 -7.163 13.194 1.00 96.81 148 LEU A C 1
ATOM 1208 O O . LEU A 1 148 ? 4.946 -6.775 14.171 1.00 96.81 148 LEU A O 1
ATOM 1212 N N . ARG A 1 149 ? 4.215 -8.449 12.841 1.00 89.38 149 ARG A N 1
ATOM 1213 C CA . ARG A 1 149 ? 4.817 -9.576 13.571 1.00 89.38 149 ARG A CA 1
ATOM 1214 C C . ARG A 1 149 ? 5.814 -10.341 12.719 1.00 89.38 149 ARG A C 1
ATOM 1216 O O . ARG A 1 149 ? 5.592 -10.419 11.490 1.00 89.38 149 ARG A O 1
#

Organism: NCBI:txid1965070

Solvent-accessible surface area (backbone atoms only — not comparable to full-atom values): 8474 Å² total; per-residue (Å²): 145,75,72,71,64,61,60,54,55,57,53,50,57,52,49,58,54,54,58,62,65,71,72,70,75,81,83,85,71,88,66,77,62,74,80,56,40,72,28,79,38,55,88,63,84,85,64,80,67,95,47,56,69,61,48,50,49,53,53,44,69,55,34,47,73,17,23,31,30,57,35,20,48,72,50,58,59,40,67,57,52,82,63,83,60,69,40,44,38,52,27,28,37,30,43,11,20,39,38,40,31,40,26,33,30,42,68,47,57,30,60,42,27,30,44,69,65,36,80,42,58,48,68,51,100,89,49,94,63,71,30,43,66,45,78,44,80,53,64,48,78,44,81,45,50,83,44,52,111

InterPro domains:
  IPR000494 Receptor L-domain [PF01030] (65-148)
  IPR036941 Receptor L-domain superfamily [G3DSA:3.80.20.20] (33-149)

pLDDT: mean 85.31, std 20.19, range [40.53, 98.75]

Foldseek 3Di:
DPPVVVVVVVVVVVVVVVVVVVPDDDPPPPDPPVPQDEFEADDCFAPDDPDLVVVLVVLLVRQQSGAEYEAEAAAYQAQDQPDDPCSLQNHAEYAAAYHAANHANAEAENARHAYQNRPDFDDDPVDPDTHSYDYDHYNYNYYYHPNYD

Radius of gyration: 28.15 Å; Cα contacts (8 Å, |Δi|>4): 268; chains: 1; bounding box: 78×76×41 Å